Protein AF-A0A383CCC9-F1 (afdb_monomer)

Mean predicted aligned error: 4.34 Å

Organism: NCBI:txid408172

Sequence (146 aa):
MKMPDDLIEMMENCGGEDLLRYLLKEDGMINWETISLYPIVAYSPPHMDSAILIGIAYWDGIQFNILHSEYEFEDHPTFDKWVKYLMEMGTNYKNEAEALLDHHRAIIAVKRDMKEAIKIGWEALLSEVIYGIRPTRYQKTNKINL

Structure (mmCIF, N/CA/C/O backbone):
data_AF-A0A383CCC9-F1
#
_entry.id   AF-A0A383CCC9-F1
#
loop_
_atom_site.group_PDB
_atom_site.id
_atom_site.type_symbol
_atom_site.label_atom_id
_atom_site.label_alt_id
_atom_site.label_comp_id
_atom_site.label_asym_id
_atom_site.label_entity_id
_atom_site.label_seq_id
_atom_site.pdbx_PDB_ins_code
_atom_site.Cartn_x
_atom_site.Cartn_y
_atom_site.Cartn_z
_atom_site.occupancy
_atom_site.B_iso_or_equiv
_atom_site.auth_seq_id
_atom_site.auth_comp_id
_atom_site.auth_asym_id
_atom_site.auth_atom_id
_atom_site.pdbx_PDB_model_num
ATOM 1 N N . MET A 1 1 ? 6.344 -10.723 -0.087 1.00 86.94 1 MET A N 1
ATOM 2 C CA . MET A 1 1 ? 5.366 -9.993 0.737 1.00 86.94 1 MET A CA 1
ATOM 3 C C . MET A 1 1 ? 4.343 -10.953 1.325 1.00 86.94 1 MET A C 1
ATOM 5 O O . MET A 1 1 ? 3.761 -11.740 0.576 1.00 86.94 1 MET A O 1
ATOM 9 N N . LYS A 1 2 ? 4.154 -10.924 2.644 1.00 8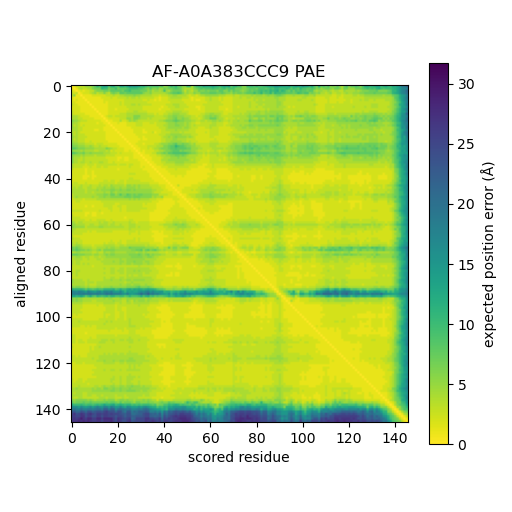5.06 2 LYS A N 1
ATOM 10 C CA . LYS A 1 2 ? 3.250 -11.784 3.413 1.00 85.06 2 LYS A CA 1
ATOM 11 C C . LYS A 1 2 ? 2.252 -10.915 4.183 1.00 85.06 2 LYS A C 1
ATOM 13 O O . LYS A 1 2 ? 2.452 -10.580 5.339 1.00 85.06 2 LYS A O 1
ATOM 18 N N . MET A 1 3 ? 1.141 -10.562 3.541 1.00 88.31 3 MET A N 1
ATOM 19 C CA . MET A 1 3 ? 0.037 -9.895 4.245 1.00 88.31 3 MET A CA 1
ATOM 20 C C . MET A 1 3 ? -0.785 -10.923 5.043 1.00 88.31 3 MET A C 1
ATOM 22 O O . MET A 1 3 ? -1.093 -11.984 4.489 1.00 88.31 3 MET A O 1
ATOM 26 N N . PRO A 1 4 ? -1.199 -10.626 6.292 1.00 87.94 4 PRO A N 1
ATOM 27 C CA . PRO A 1 4 ? -1.159 -9.313 6.953 1.00 87.94 4 PRO A CA 1
ATOM 28 C C . PRO A 1 4 ? 0.115 -9.006 7.767 1.00 87.94 4 PRO A C 1
ATOM 30 O O . PRO A 1 4 ? 0.225 -7.890 8.260 1.00 87.94 4 PRO A O 1
ATOM 33 N N . ASP A 1 5 ? 1.047 -9.950 7.913 1.00 91.81 5 ASP A N 1
ATOM 34 C CA . ASP A 1 5 ? 2.210 -9.827 8.809 1.00 91.81 5 ASP A CA 1
ATOM 35 C C . ASP A 1 5 ? 3.076 -8.593 8.496 1.00 91.81 5 ASP A C 1
ATOM 37 O O . ASP A 1 5 ? 3.374 -7.814 9.397 1.00 91.81 5 ASP A O 1
ATOM 41 N N . ASP A 1 6 ? 3.380 -8.349 7.218 1.00 92.00 6 ASP A N 1
ATOM 42 C CA . ASP A 1 6 ? 4.178 -7.190 6.780 1.00 92.00 6 ASP A CA 1
ATOM 43 C C . ASP A 1 6 ? 3.512 -5.838 7.151 1.00 92.00 6 ASP A C 1
ATOM 45 O O . ASP A 1 6 ? 4.194 -4.846 7.396 1.00 92.00 6 ASP A O 1
ATOM 49 N N . LEU A 1 7 ? 2.171 -5.775 7.202 1.00 93.62 7 LEU A N 1
ATOM 50 C CA . LEU A 1 7 ? 1.453 -4.565 7.629 1.00 93.62 7 LEU A CA 1
ATOM 51 C C . LEU A 1 7 ? 1.595 -4.341 9.136 1.00 93.62 7 LEU A C 1
ATOM 53 O O . LEU A 1 7 ? 1.764 -3.203 9.562 1.00 93.62 7 LEU A O 1
ATOM 57 N N . ILE A 1 8 ? 1.536 -5.413 9.929 1.00 93.81 8 ILE A N 1
ATOM 58 C CA . ILE A 1 8 ? 1.751 -5.340 11.379 1.00 93.81 8 ILE A CA 1
ATOM 59 C C . ILE A 1 8 ? 3.176 -4.853 11.655 1.00 93.81 8 ILE A C 1
ATOM 61 O O . ILE A 1 8 ? 3.359 -3.941 12.451 1.00 93.81 8 ILE A O 1
ATOM 65 N N . GLU A 1 9 ? 4.172 -5.390 10.948 1.00 93.69 9 GLU A N 1
ATOM 66 C CA . GLU A 1 9 ? 5.567 -4.955 11.073 1.00 93.69 9 GLU A CA 1
ATOM 67 C C . GLU A 1 9 ? 5.744 -3.463 10.748 1.00 93.69 9 GLU A C 1
ATOM 69 O O . GLU A 1 9 ? 6.360 -2.732 11.524 1.00 93.69 9 GLU A O 1
ATOM 74 N N . MET A 1 10 ? 5.138 -2.971 9.662 1.00 94.00 10 MET A N 1
ATOM 75 C CA . MET A 1 10 ? 5.156 -1.537 9.348 1.00 94.00 10 MET A CA 1
ATOM 76 C C . MET A 1 10 ? 4.488 -0.697 10.443 1.00 94.00 10 MET A C 1
ATOM 78 O O . MET A 1 10 ? 4.998 0.363 10.800 1.00 94.00 10 MET A O 1
ATOM 82 N N . MET A 1 11 ? 3.364 -1.156 11.000 1.00 94.06 11 MET A N 1
ATOM 83 C CA . MET A 1 11 ? 2.696 -0.457 12.101 1.00 94.06 11 MET A CA 1
ATOM 84 C C . MET A 1 11 ? 3.589 -0.374 13.344 1.00 94.06 11 MET A C 1
ATOM 86 O O . MET A 1 11 ? 3.662 0.689 13.955 1.00 94.06 11 MET A O 1
ATOM 90 N N . GLU A 1 12 ? 4.312 -1.441 13.683 1.00 94.56 12 GLU A N 1
ATOM 91 C CA . GLU A 1 12 ? 5.292 -1.437 14.777 1.00 94.56 12 GLU A CA 1
ATOM 92 C C . GLU A 1 12 ? 6.442 -0.455 14.512 1.00 94.56 12 GLU A C 1
ATOM 94 O O . GLU A 1 12 ? 6.792 0.338 15.389 1.00 94.56 12 GLU A O 1
ATOM 99 N N . ASN A 1 13 ? 6.961 -0.409 13.281 1.00 90.94 13 ASN A N 1
ATOM 100 C CA . ASN A 1 13 ? 7.987 0.563 12.882 1.00 90.94 13 ASN A CA 1
ATOM 101 C C . ASN A 1 13 ? 7.483 2.016 12.941 1.00 90.94 13 ASN A C 1
ATOM 103 O O . ASN A 1 13 ? 8.264 2.936 13.181 1.00 90.94 13 ASN A O 1
ATOM 107 N N . CYS A 1 14 ? 6.171 2.225 12.808 1.00 89.75 14 CYS A N 1
ATOM 108 C CA . CYS A 1 14 ? 5.515 3.518 13.002 1.00 89.75 14 CYS A CA 1
ATOM 109 C C . CYS A 1 14 ? 5.242 3.861 14.480 1.00 89.75 14 CYS A C 1
ATOM 111 O O . CYS A 1 14 ? 4.494 4.801 14.742 1.00 89.75 14 CYS A O 1
ATOM 113 N N . GLY A 1 15 ? 5.803 3.125 15.446 1.00 88.88 15 GLY A N 1
ATOM 114 C CA . GLY A 1 15 ? 5.554 3.324 16.880 1.00 88.88 15 GLY A CA 1
ATOM 115 C C . GLY A 1 15 ? 4.362 2.534 17.433 1.00 88.88 15 GLY A C 1
ATOM 116 O O . GLY A 1 15 ? 3.886 2.844 18.526 1.00 88.88 15 GLY A O 1
ATOM 117 N N . GLY A 1 16 ? 3.896 1.527 16.692 1.00 92.81 16 GLY A N 1
ATOM 118 C CA . GLY A 1 16 ? 2.811 0.623 17.070 1.00 92.81 16 GLY A CA 1
ATOM 119 C C . GLY A 1 16 ? 1.428 1.093 16.620 1.00 92.81 16 GLY A C 1
ATOM 120 O O . GLY A 1 16 ? 1.200 2.261 16.287 1.00 92.81 16 GLY A O 1
ATOM 121 N N . GLU A 1 17 ? 0.462 0.168 16.652 1.00 92.81 17 GLU A N 1
ATOM 122 C CA . GLU A 1 17 ? -0.937 0.478 16.332 1.00 92.81 17 GLU A CA 1
ATOM 123 C C . GLU A 1 17 ? -1.480 1.619 17.204 1.00 92.81 17 GLU A C 1
ATOM 125 O O . GLU A 1 17 ? -2.143 2.516 16.688 1.00 92.81 17 GLU A O 1
ATOM 130 N N . ASP A 1 18 ? -1.149 1.644 18.496 1.00 93.31 18 ASP A N 1
ATOM 131 C CA . ASP A 1 18 ? -1.643 2.651 19.443 1.00 93.31 18 ASP A CA 1
ATOM 132 C C . ASP A 1 18 ? -1.300 4.089 19.025 1.00 93.31 18 ASP A C 1
ATOM 134 O O . ASP A 1 18 ? -2.148 4.980 19.135 1.00 93.31 18 ASP A O 1
ATOM 138 N N . LEU A 1 19 ? -0.093 4.329 18.495 1.00 92.75 19 LEU A N 1
ATOM 139 C CA . LEU A 1 19 ? 0.299 5.656 18.018 1.00 92.75 19 LEU A CA 1
ATOM 140 C C . LEU A 1 19 ? -0.495 6.046 16.767 1.00 92.75 19 LEU A C 1
ATOM 142 O O . LEU A 1 19 ? -1.032 7.150 16.696 1.00 92.75 19 LEU A O 1
ATOM 146 N N . LEU A 1 20 ? -0.643 5.131 15.808 1.00 93.56 20 LEU A N 1
ATOM 147 C CA . LEU A 1 20 ? -1.444 5.358 14.602 1.00 93.56 20 LEU A CA 1
ATOM 148 C C . LEU A 1 20 ? -2.911 5.666 14.943 1.00 93.56 20 LEU A C 1
ATOM 150 O O . LEU A 1 20 ? -3.521 6.570 14.370 1.00 93.56 20 LEU A O 1
ATOM 154 N N . ARG A 1 21 ? -3.470 4.947 15.918 1.00 94.62 21 ARG A N 1
ATOM 155 C CA . ARG A 1 21 ? -4.824 5.167 16.447 1.00 94.62 21 ARG A CA 1
ATOM 156 C C . ARG A 1 21 ? -4.945 6.521 17.141 1.00 94.62 21 ARG A C 1
ATOM 158 O O . ARG A 1 21 ? -5.943 7.214 16.945 1.00 94.62 21 ARG A O 1
ATOM 165 N N . TYR A 1 22 ? -3.932 6.919 17.908 1.00 93.31 22 TYR A N 1
ATOM 166 C CA . TYR A 1 22 ? -3.874 8.237 18.533 1.00 93.31 22 TYR A CA 1
ATOM 167 C C . TYR A 1 22 ? -3.853 9.368 17.493 1.00 93.31 22 TYR A C 1
ATOM 169 O O . TYR A 1 22 ? -4.622 10.317 17.624 1.00 93.31 22 TYR A O 1
ATOM 177 N N . LEU A 1 23 ? -3.068 9.240 16.419 1.00 91.88 23 LEU A N 1
ATOM 178 C CA . LEU A 1 23 ? -3.043 10.227 15.330 1.00 91.88 23 LEU A CA 1
ATOM 179 C C . LEU A 1 23 ? -4.418 10.379 14.661 1.00 91.88 23 LEU A C 1
ATOM 181 O O . LEU A 1 23 ? -4.897 11.493 14.475 1.00 91.88 23 LEU A O 1
ATOM 185 N N . LEU A 1 24 ? -5.108 9.267 14.390 1.00 93.81 24 LEU A N 1
ATOM 186 C CA . LEU A 1 24 ? -6.473 9.294 13.847 1.00 93.81 24 LEU A CA 1
ATOM 187 C C . LEU A 1 24 ? -7.461 10.018 14.769 1.00 93.81 24 LEU A C 1
ATOM 189 O O . LEU A 1 24 ? -8.371 10.704 14.299 1.00 93.81 24 LEU A O 1
ATOM 193 N N . LYS A 1 25 ? -7.301 9.854 16.084 1.00 93.81 25 LYS A N 1
ATOM 194 C CA . LYS A 1 25 ? -8.118 10.547 17.080 1.00 93.81 25 LYS A CA 1
ATOM 195 C C . LYS A 1 25 ? -7.879 12.058 17.045 1.00 93.81 25 LYS A C 1
ATOM 197 O O . LYS A 1 25 ? -8.852 12.809 17.077 1.00 93.81 25 LYS A O 1
ATOM 202 N N . GLU A 1 26 ? -6.621 12.492 16.976 1.00 92.19 26 GLU A N 1
ATOM 203 C CA . GLU A 1 26 ? -6.253 13.915 16.878 1.00 92.19 26 GLU A CA 1
ATOM 204 C C . GLU A 1 26 ? -6.762 14.547 15.570 1.00 92.19 26 GLU A C 1
ATOM 206 O O . GLU A 1 26 ? -7.215 15.691 15.575 1.00 92.19 26 GLU A O 1
ATOM 211 N N . ASP A 1 27 ? -6.818 13.771 14.484 1.00 86.44 27 ASP A N 1
ATOM 212 C CA . ASP A 1 27 ? -7.428 14.169 13.206 1.00 86.44 27 ASP A CA 1
ATOM 213 C C . ASP A 1 27 ? -8.973 14.239 13.247 1.00 86.44 27 ASP A C 1
ATOM 215 O O . ASP A 1 27 ? -9.619 14.599 12.259 1.00 86.44 27 ASP A O 1
ATOM 219 N N . GLY A 1 28 ? -9.595 13.919 14.389 1.00 89.56 28 GLY A N 1
ATOM 220 C CA . GLY A 1 28 ? -11.038 14.040 14.610 1.00 89.56 28 GLY A CA 1
ATOM 221 C C . GLY A 1 28 ? -11.867 12.852 14.117 1.00 89.56 28 GLY A C 1
ATOM 222 O O . GLY A 1 28 ? -13.095 12.954 14.026 1.00 89.56 28 GLY A O 1
ATOM 223 N N . MET A 1 29 ? -11.238 11.713 13.812 1.00 92.31 29 MET A N 1
ATOM 224 C CA . MET A 1 29 ? -11.960 10.515 13.381 1.00 92.31 29 MET A CA 1
ATOM 225 C C . MET A 1 29 ? -12.771 9.929 14.534 1.00 92.31 29 MET A C 1
ATOM 227 O O . MET A 1 29 ? -12.217 9.523 15.544 1.00 92.31 29 MET A O 1
ATOM 231 N N . ILE A 1 30 ? -14.092 9.820 14.379 1.00 90.62 30 ILE A N 1
ATOM 232 C CA . ILE A 1 30 ? -14.988 9.334 15.448 1.00 90.62 30 ILE A CA 1
ATOM 233 C C . ILE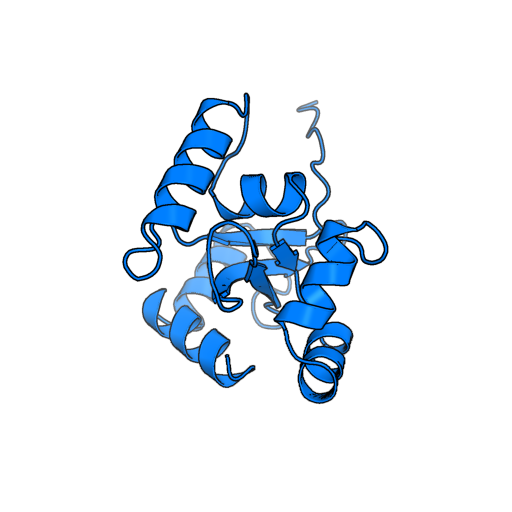 A 1 30 ? -14.762 7.843 15.738 1.00 90.62 30 ILE A C 1
ATOM 235 O O . ILE A 1 30 ? -14.805 7.410 16.886 1.00 90.62 30 ILE A O 1
ATOM 239 N N . ASN A 1 31 ? -14.504 7.051 14.699 1.00 92.38 31 ASN A N 1
ATOM 240 C CA . ASN A 1 31 ? -14.285 5.608 14.776 1.00 92.38 31 ASN A CA 1
ATOM 241 C C . ASN A 1 31 ? -12.793 5.232 14.796 1.00 92.38 31 ASN A C 1
ATOM 243 O O . ASN A 1 31 ? -12.444 4.134 14.364 1.00 92.38 31 ASN A O 1
ATOM 247 N N . TRP A 1 32 ? -11.921 6.121 15.280 1.00 93.88 32 TRP A N 1
ATOM 248 C CA . TRP A 1 32 ? -10.462 5.951 15.291 1.00 93.88 32 TRP A CA 1
ATOM 249 C C . TRP A 1 32 ? -9.995 4.596 15.862 1.00 93.88 32 TRP A C 1
ATOM 251 O O . TRP A 1 32 ? -9.079 3.989 15.308 1.00 93.88 32 TRP A O 1
ATOM 261 N N . GLU A 1 33 ? -10.676 4.063 16.884 1.00 94.06 33 GLU A N 1
ATOM 262 C CA . GLU A 1 33 ? -10.379 2.754 17.499 1.00 94.06 33 GLU A CA 1
ATOM 263 C C . GLU A 1 33 ? -10.629 1.557 16.569 1.00 94.06 33 GLU A C 1
ATOM 265 O O . GLU A 1 33 ? -9.972 0.529 16.682 1.00 94.06 33 GLU A O 1
ATOM 270 N N . THR A 1 34 ? -11.604 1.659 15.662 1.00 94.19 34 THR A N 1
ATOM 271 C CA . THR A 1 34 ? -12.133 0.504 14.906 1.00 94.19 34 THR A CA 1
ATOM 272 C C . THR A 1 34 ? -11.999 0.645 13.396 1.00 94.19 34 THR A C 1
ATOM 274 O O . THR A 1 34 ? -12.276 -0.298 12.650 1.00 94.19 34 THR A O 1
ATOM 277 N N . ILE A 1 35 ? -11.582 1.817 12.919 1.00 94.62 35 ILE A N 1
ATOM 278 C CA . ILE A 1 35 ? -11.411 2.082 11.498 1.00 94.62 35 ILE A CA 1
ATOM 279 C C . ILE A 1 35 ? -10.387 1.118 10.896 1.00 94.62 35 ILE A C 1
ATOM 281 O O . ILE A 1 35 ? -9.352 0.812 11.485 1.00 94.62 35 ILE A O 1
ATOM 285 N N . SER A 1 36 ? -10.688 0.582 9.719 1.00 94.50 36 SER A N 1
ATOM 286 C CA . SER A 1 36 ? -9.765 -0.339 9.062 1.00 94.50 36 SER A CA 1
ATOM 287 C C . SER A 1 36 ? -8.551 0.414 8.526 1.00 94.50 36 SER A C 1
ATOM 289 O O . SER A 1 36 ? -8.703 1.443 7.866 1.00 94.50 36 SER A O 1
ATOM 291 N N . LEU A 1 37 ? -7.371 -0.140 8.796 1.00 95.75 37 LEU A N 1
ATOM 292 C CA . LEU A 1 37 ? -6.105 0.288 8.218 1.00 95.75 37 LEU A CA 1
ATOM 293 C C . LEU A 1 37 ? -5.794 -0.603 7.016 1.00 95.75 37 LEU A C 1
ATOM 295 O O . LEU A 1 37 ? -5.965 -1.823 7.070 1.00 95.75 37 LEU A O 1
ATOM 299 N N . TYR A 1 38 ? -5.391 0.019 5.918 1.00 97.00 38 TYR A N 1
ATOM 300 C CA . TYR A 1 38 ? -5.201 -0.625 4.628 1.00 97.00 38 TYR A CA 1
ATOM 301 C C . TYR A 1 38 ? -3.759 -0.444 4.162 1.00 97.00 38 TYR A C 1
ATOM 303 O O . TYR A 1 38 ? -3.269 0.686 4.174 1.00 97.00 38 TYR A O 1
ATOM 311 N N . PRO A 1 39 ? -3.089 -1.514 3.710 1.00 97.75 39 PRO A N 1
ATOM 312 C CA . PRO A 1 39 ? -1.744 -1.406 3.173 1.00 97.75 39 PRO A CA 1
ATOM 313 C C . PRO A 1 39 ? -1.758 -0.660 1.835 1.00 97.75 39 PRO A C 1
ATOM 315 O O . PRO A 1 39 ? -2.621 -0.901 0.982 1.00 97.75 39 PRO A O 1
ATOM 318 N N . ILE A 1 40 ? -0.773 0.208 1.634 1.00 98.44 40 ILE A N 1
ATOM 319 C CA . ILE A 1 40 ? -0.458 0.800 0.336 1.00 98.44 40 ILE A CA 1
ATOM 320 C C . ILE A 1 40 ? 0.684 -0.013 -0.258 1.00 98.44 40 ILE A C 1
ATOM 322 O O . ILE A 1 40 ? 1.787 -0.029 0.280 1.00 98.44 40 ILE A O 1
ATOM 326 N N . VAL A 1 41 ? 0.415 -0.711 -1.356 1.00 98.25 41 VAL A N 1
ATOM 327 C CA . VAL A 1 41 ? 1.379 -1.626 -1.971 1.00 98.25 41 VAL A CA 1
ATOM 328 C C . VAL A 1 41 ? 1.812 -1.076 -3.318 1.00 98.25 41 VAL A C 1
ATOM 330 O O . VAL A 1 41 ? 0.953 -0.774 -4.145 1.00 98.25 41 VAL A O 1
ATOM 333 N N . ALA A 1 42 ? 3.118 -0.959 -3.544 1.00 97.94 42 ALA A N 1
ATOM 334 C CA . ALA A 1 42 ? 3.698 -0.437 -4.773 1.00 97.94 42 ALA A CA 1
ATOM 335 C C . ALA A 1 42 ? 4.429 -1.504 -5.579 1.00 97.94 42 ALA A C 1
ATOM 337 O O . ALA A 1 42 ? 4.986 -2.457 -5.035 1.00 97.94 42 ALA A O 1
ATOM 338 N N . TYR A 1 43 ? 4.425 -1.322 -6.897 1.00 97.62 43 TYR A N 1
ATOM 339 C CA . TYR A 1 43 ? 5.225 -2.114 -7.814 1.00 97.62 43 TYR A CA 1
ATOM 340 C C . TYR A 1 43 ? 5.497 -1.344 -9.103 1.00 97.62 43 TYR A C 1
ATOM 342 O O . TYR A 1 43 ? 4.619 -0.695 -9.678 1.00 97.62 43 TYR A O 1
ATOM 350 N N . SER A 1 44 ? 6.734 -1.442 -9.577 1.00 95.94 44 SER A N 1
ATOM 351 C CA . SER A 1 44 ? 7.171 -0.841 -10.829 1.00 95.94 44 SER A CA 1
ATOM 352 C C . SER A 1 44 ? 8.147 -1.800 -11.513 1.00 95.94 44 SER A C 1
ATOM 354 O O . SER A 1 44 ? 9.340 -1.735 -11.224 1.00 95.94 44 SER A O 1
ATOM 356 N N . PRO A 1 45 ? 7.675 -2.676 -12.424 1.00 95.06 45 PRO A N 1
ATOM 357 C CA . PRO A 1 45 ? 8.519 -3.677 -13.083 1.00 95.06 45 PRO A CA 1
ATOM 358 C C . PRO A 1 45 ? 9.817 -3.131 -13.706 1.00 95.06 45 PRO A C 1
ATOM 360 O O . PRO A 1 45 ? 10.825 -3.826 -13.670 1.00 95.06 45 PRO A O 1
ATOM 363 N N . PRO A 1 46 ? 9.855 -1.899 -14.264 1.00 95.25 46 PRO A N 1
ATOM 364 C CA . PRO A 1 46 ? 11.103 -1.343 -14.791 1.00 95.25 46 PRO A CA 1
ATOM 365 C C . PRO A 1 46 ? 12.140 -0.956 -13.723 1.00 95.25 46 PRO A C 1
ATOM 367 O O . PRO A 1 46 ? 13.284 -0.686 -14.077 1.00 95.25 46 PRO A O 1
ATOM 370 N N . HIS A 1 47 ? 11.749 -0.868 -12.448 1.00 95.06 47 HIS A N 1
ATOM 371 C CA . HIS A 1 47 ? 12.572 -0.298 -11.374 1.00 95.06 47 HIS A CA 1
ATOM 372 C C . HIS A 1 47 ? 12.757 -1.227 -10.162 1.00 95.06 47 HIS A C 1
ATOM 374 O O . HIS A 1 47 ? 13.607 -0.943 -9.320 1.00 95.06 47 HIS A O 1
ATOM 380 N N . MET A 1 48 ? 11.975 -2.305 -10.052 1.00 94.50 48 MET A N 1
ATOM 381 C CA . MET A 1 48 ? 12.040 -3.290 -8.967 1.00 94.50 48 MET A CA 1
ATOM 382 C C . MET A 1 48 ? 11.509 -4.657 -9.409 1.00 94.50 48 MET A C 1
ATOM 384 O O . MET A 1 48 ? 10.602 -4.742 -10.238 1.00 94.50 48 MET A O 1
ATOM 388 N N . ASP A 1 49 ? 12.039 -5.715 -8.795 1.00 93.19 49 ASP A N 1
ATOM 389 C CA . ASP A 1 49 ? 11.703 -7.103 -9.133 1.00 93.19 49 ASP A CA 1
ATOM 390 C C . ASP A 1 49 ? 10.469 -7.631 -8.390 1.00 93.19 49 ASP A C 1
ATOM 392 O O . ASP A 1 49 ? 9.780 -8.518 -8.892 1.00 93.19 49 ASP A O 1
ATOM 396 N N . SER A 1 50 ? 10.158 -7.072 -7.219 1.00 94.88 50 SER A N 1
ATOM 397 C CA . SER A 1 50 ? 9.021 -7.480 -6.394 1.00 94.88 50 SER A CA 1
ATOM 398 C C . SER A 1 50 ? 8.224 -6.288 -5.891 1.00 94.88 50 SER A C 1
ATOM 400 O O . SER A 1 50 ? 8.764 -5.196 -5.714 1.00 94.88 50 SER A O 1
ATOM 402 N N . ALA A 1 51 ? 6.943 -6.516 -5.620 1.00 96.88 51 ALA A N 1
ATOM 403 C CA . ALA A 1 51 ? 6.089 -5.532 -4.974 1.00 96.88 51 ALA A CA 1
ATOM 404 C C . ALA A 1 51 ? 6.499 -5.312 -3.508 1.00 96.88 51 ALA A C 1
ATOM 406 O O . ALA A 1 51 ? 6.950 -6.247 -2.838 1.00 96.88 51 ALA A O 1
ATOM 407 N N . ILE A 1 52 ? 6.271 -4.101 -2.995 1.00 96.56 52 ILE A N 1
ATOM 408 C CA . ILE A 1 52 ? 6.611 -3.699 -1.622 1.00 96.56 52 ILE A CA 1
ATOM 409 C C . ILE A 1 52 ? 5.465 -2.954 -0.936 1.00 96.56 52 ILE A C 1
ATOM 411 O O . ILE A 1 52 ? 4.639 -2.318 -1.591 1.00 96.56 52 ILE A O 1
ATOM 415 N N . LEU A 1 53 ? 5.415 -3.038 0.392 1.00 97.00 53 LEU A N 1
ATOM 416 C CA . LEU A 1 53 ? 4.550 -2.202 1.218 1.00 97.00 53 LEU A CA 1
ATOM 417 C C . LEU A 1 53 ? 5.221 -0.833 1.393 1.00 97.00 53 LEU A C 1
ATOM 419 O O . LEU A 1 53 ? 6.394 -0.779 1.739 1.00 97.00 53 LEU A O 1
ATOM 423 N N . ILE A 1 54 ? 4.491 0.252 1.143 1.00 97.06 54 ILE A N 1
ATOM 424 C CA . ILE A 1 54 ? 5.041 1.620 1.143 1.00 97.06 54 ILE A CA 1
ATOM 425 C C . ILE A 1 54 ? 4.259 2.595 2.024 1.00 97.06 54 ILE A C 1
ATOM 427 O O . ILE A 1 54 ? 4.504 3.797 1.987 1.00 97.06 54 ILE A O 1
ATOM 431 N N . GLY A 1 55 ? 3.237 2.120 2.731 1.00 97.12 55 GLY A N 1
ATOM 432 C CA . GLY A 1 55 ? 2.408 2.998 3.534 1.00 97.12 55 GLY A CA 1
ATOM 433 C C . GLY A 1 55 ? 1.129 2.359 4.041 1.00 97.12 55 GLY A C 1
ATOM 434 O O . GLY A 1 55 ? 0.808 1.200 3.762 1.00 97.12 55 GLY A O 1
ATOM 435 N N . ILE A 1 56 ? 0.372 3.175 4.764 1.00 97.50 56 ILE A N 1
ATOM 436 C CA . ILE A 1 56 ? -0.879 2.809 5.420 1.00 97.50 56 ILE A CA 1
ATOM 437 C C . ILE A 1 56 ? -1.922 3.870 5.084 1.00 97.50 56 ILE A C 1
ATOM 439 O O . ILE A 1 56 ? -1.654 5.068 5.156 1.00 97.50 56 ILE A O 1
ATOM 443 N N . ALA A 1 57 ? -3.131 3.438 4.748 1.00 96.75 57 ALA A N 1
ATOM 444 C CA . ALA A 1 57 ? -4.275 4.300 4.492 1.00 96.75 57 ALA A CA 1
ATOM 445 C C . ALA A 1 57 ? -5.490 3.900 5.336 1.00 96.75 57 ALA A C 1
ATOM 447 O O . ALA A 1 57 ? -5.585 2.781 5.835 1.00 96.75 57 ALA A O 1
ATOM 448 N N . TYR A 1 58 ? -6.464 4.798 5.445 1.00 95.25 58 TYR A N 1
ATOM 449 C CA . TYR A 1 58 ? -7.767 4.535 6.058 1.00 95.25 58 TYR A CA 1
ATOM 450 C C . TYR A 1 58 ? -8.896 5.150 5.229 1.00 95.25 58 TYR A C 1
ATOM 452 O O . TYR A 1 58 ? -8.666 6.062 4.440 1.00 95.25 58 TYR A O 1
ATOM 460 N N . TRP A 1 59 ? -10.121 4.649 5.402 1.00 93.50 59 TRP A N 1
ATOM 461 C CA . TRP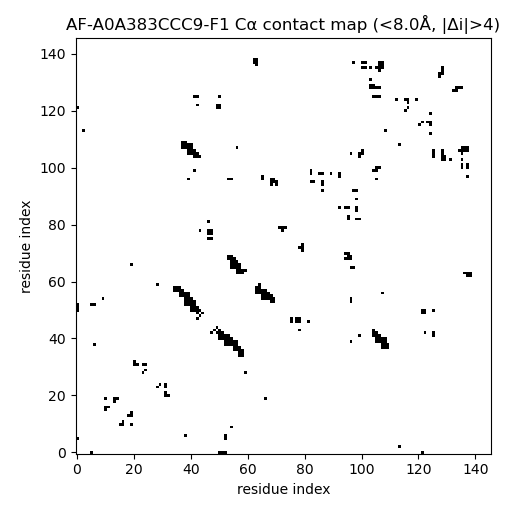 A 1 59 ? -11.319 5.172 4.735 1.00 93.50 59 TRP A CA 1
ATOM 462 C C . TRP A 1 59 ? -12.159 6.010 5.699 1.00 93.50 59 TRP A C 1
ATOM 464 O O . TRP A 1 59 ? -12.723 5.453 6.640 1.00 93.50 59 TRP A O 1
ATOM 474 N N . ASP A 1 60 ? -12.296 7.313 5.451 1.00 90.00 60 ASP A N 1
ATOM 475 C CA . ASP A 1 60 ? -13.008 8.236 6.353 1.00 90.00 60 ASP A CA 1
ATOM 476 C C . ASP A 1 60 ? -14.542 8.241 6.199 1.00 90.00 60 ASP A C 1
ATOM 478 O O . ASP A 1 60 ? -15.243 8.926 6.941 1.00 90.00 60 ASP A O 1
ATOM 482 N N . GLY A 1 61 ? -15.081 7.465 5.254 1.00 88.19 61 GLY A N 1
ATOM 483 C CA . GLY A 1 61 ? -16.498 7.489 4.877 1.00 88.19 61 GLY A CA 1
ATOM 484 C C . GLY A 1 61 ? -16.745 8.092 3.493 1.00 88.19 61 GLY A C 1
ATOM 485 O O . GLY A 1 61 ? -17.752 7.761 2.867 1.00 88.19 61 GLY A O 1
ATOM 486 N N . ILE A 1 62 ? -15.819 8.918 3.006 1.00 90.06 62 ILE A N 1
ATOM 487 C CA . ILE A 1 62 ? -15.902 9.665 1.747 1.00 90.06 62 ILE A CA 1
ATOM 488 C C . ILE A 1 62 ? -14.758 9.276 0.810 1.00 90.06 62 ILE A C 1
ATOM 490 O O . ILE A 1 62 ? -14.991 9.094 -0.386 1.00 90.06 62 ILE A O 1
ATOM 494 N N . GLN A 1 63 ? -13.539 9.150 1.337 1.00 91.88 63 GLN A N 1
ATOM 495 C CA . GLN A 1 63 ? -12.343 8.825 0.568 1.00 91.88 63 GLN A CA 1
ATOM 496 C C . GLN A 1 63 ? -11.296 8.060 1.386 1.00 91.88 63 GLN A C 1
ATOM 498 O O . GLN A 1 63 ? -11.370 7.950 2.613 1.00 91.88 63 GLN A O 1
ATOM 503 N N . PHE A 1 64 ? -10.291 7.532 0.684 1.00 94.94 64 PHE A N 1
ATOM 504 C CA . PHE A 1 64 ? -9.090 7.029 1.334 1.00 94.94 64 PHE A CA 1
ATOM 505 C C . PHE A 1 64 ? -8.127 8.176 1.643 1.00 94.94 64 PHE A C 1
ATOM 507 O O . PHE A 1 64 ? -7.798 8.967 0.759 1.00 94.94 64 PHE A O 1
ATOM 514 N N . ASN A 1 65 ? -7.630 8.215 2.876 1.00 93.75 65 ASN A N 1
ATOM 515 C CA . ASN A 1 65 ? -6.573 9.117 3.316 1.00 93.75 65 ASN A CA 1
ATOM 516 C C . ASN A 1 65 ? -5.320 8.306 3.658 1.00 93.75 65 ASN A C 1
ATOM 518 O O . ASN A 1 65 ? -5.415 7.206 4.205 1.00 93.75 65 ASN A O 1
ATOM 522 N N . ILE A 1 66 ? -4.150 8.850 3.328 1.00 95.25 66 ILE A N 1
ATOM 523 C CA . ILE A 1 66 ? -2.851 8.248 3.642 1.00 95.25 66 ILE A CA 1
ATOM 524 C C . ILE A 1 66 ? -2.507 8.631 5.082 1.00 95.25 66 ILE A C 1
ATOM 526 O O . ILE A 1 66 ? -2.388 9.815 5.386 1.00 95.25 66 ILE A O 1
ATOM 530 N N . LEU A 1 67 ? -2.378 7.631 5.951 1.00 94.75 67 LEU A N 1
ATOM 531 C CA . LEU A 1 67 ? -1.955 7.791 7.343 1.00 94.75 67 LEU A CA 1
ATOM 532 C C . LEU A 1 67 ? -0.431 7.809 7.459 1.00 94.75 67 LEU A C 1
ATOM 534 O O . LEU A 1 67 ? 0.127 8.578 8.232 1.00 94.75 67 LEU A O 1
ATOM 538 N N . HIS A 1 68 ? 0.229 6.958 6.678 1.00 95.00 68 HIS A N 1
ATOM 539 C CA . HIS A 1 68 ? 1.677 6.831 6.651 1.00 95.00 68 HIS A CA 1
ATOM 540 C C . HIS A 1 68 ? 2.153 6.537 5.225 1.00 95.00 68 HIS A C 1
ATOM 542 O O . HIS A 1 68 ? 1.487 5.812 4.482 1.00 95.00 68 HIS A O 1
ATOM 548 N N . SER A 1 69 ? 3.304 7.098 4.868 1.00 95.38 69 SER A N 1
ATOM 549 C CA . SER A 1 69 ? 4.047 6.824 3.641 1.00 95.38 69 SER A CA 1
ATOM 550 C C . SER A 1 69 ? 5.506 6.646 4.021 1.00 95.38 69 SER A C 1
ATOM 552 O O . SER A 1 69 ? 6.042 7.477 4.756 1.00 95.38 69 SER A O 1
ATOM 554 N N . GLU A 1 70 ? 6.133 5.611 3.480 1.00 93.81 70 GLU A N 1
ATOM 555 C CA . GLU A 1 70 ? 7.586 5.504 3.464 1.00 93.81 70 GLU A CA 1
ATOM 556 C C . GLU A 1 70 ? 8.167 6.647 2.629 1.00 93.81 70 GLU A C 1
ATOM 558 O O . GLU A 1 70 ? 7.562 7.059 1.633 1.00 93.81 70 GLU A O 1
ATOM 563 N N . TYR A 1 71 ? 9.321 7.156 3.058 1.00 88.06 71 TYR A N 1
ATOM 564 C CA . TYR A 1 71 ? 10.008 8.287 2.427 1.00 88.06 71 TYR A CA 1
ATOM 565 C C . TYR A 1 71 ? 11.213 7.847 1.582 1.00 88.06 71 TYR A C 1
ATOM 567 O O . TYR A 1 71 ? 11.614 8.545 0.652 1.00 88.06 71 TYR A O 1
ATOM 575 N N . GLU A 1 72 ? 11.788 6.683 1.891 1.00 89.62 72 GLU A N 1
ATOM 576 C CA . GLU A 1 72 ? 12.957 6.119 1.220 1.00 89.62 72 GLU A CA 1
ATOM 577 C C . GLU A 1 72 ? 12.790 4.616 1.006 1.00 89.62 72 GLU A C 1
ATOM 579 O O . GLU A 1 72 ? 12.151 3.915 1.789 1.00 89.62 72 GLU A O 1
ATOM 584 N N . PHE A 1 73 ? 13.399 4.115 -0.068 1.00 92.00 73 PHE A N 1
ATOM 585 C CA . PHE A 1 73 ? 13.378 2.694 -0.414 1.00 92.00 73 PHE A CA 1
ATOM 586 C C . PHE A 1 73 ? 14.812 2.178 -0.569 1.00 92.00 73 PHE A C 1
ATOM 588 O O . PHE A 1 73 ? 15.271 1.926 -1.685 1.00 92.00 73 PHE A O 1
ATOM 595 N N . GLU A 1 74 ? 15.540 2.059 0.548 1.00 88.25 74 GLU A N 1
ATOM 596 C CA . GLU A 1 74 ? 16.980 1.737 0.571 1.00 88.25 74 GLU A CA 1
ATOM 597 C C . GLU A 1 74 ? 17.321 0.442 -0.184 1.00 88.25 74 GLU A C 1
ATOM 599 O O . GLU A 1 74 ? 18.263 0.414 -0.981 1.00 88.25 74 GLU A O 1
ATOM 604 N N . ASP A 1 75 ? 16.500 -0.598 -0.017 1.00 90.75 75 ASP A N 1
ATOM 605 C CA . ASP A 1 75 ? 16.659 -1.889 -0.700 1.00 90.75 75 ASP A CA 1
ATOM 606 C C . ASP A 1 75 ? 16.310 -1.832 -2.202 1.00 90.75 75 ASP A C 1
ATOM 608 O O . ASP A 1 75 ? 16.579 -2.769 -2.959 1.00 90.75 75 ASP A O 1
ATOM 612 N N . HIS A 1 76 ? 15.736 -0.718 -2.668 1.00 92.88 76 HIS A N 1
ATOM 613 C CA . HIS A 1 76 ? 15.293 -0.510 -4.045 1.00 92.88 76 HIS A CA 1
ATOM 614 C C . HIS A 1 76 ? 15.785 0.836 -4.609 1.00 92.88 76 HIS A C 1
ATOM 616 O O . HIS A 1 76 ? 14.979 1.682 -5.004 1.00 92.88 76 HIS A O 1
ATOM 622 N N . PRO A 1 77 ? 17.106 1.049 -4.758 1.00 94.56 77 PRO A N 1
ATOM 623 C CA . PRO A 1 77 ? 17.672 2.357 -5.103 1.00 94.56 77 PRO A CA 1
ATOM 624 C C . PRO A 1 77 ? 17.261 2.874 -6.492 1.00 94.56 77 PRO A C 1
ATOM 626 O O . PRO A 1 77 ? 17.196 4.083 -6.718 1.00 94.56 77 PRO A O 1
ATOM 629 N N . THR A 1 78 ? 16.992 1.982 -7.453 1.00 95.69 78 THR A N 1
ATOM 630 C CA . THR A 1 78 ? 16.466 2.370 -8.776 1.00 95.69 78 THR A CA 1
ATOM 631 C C . THR A 1 78 ? 15.033 2.885 -8.670 1.00 95.69 78 THR A C 1
ATOM 633 O O . THR A 1 78 ? 14.684 3.871 -9.318 1.00 95.69 78 THR A O 1
ATOM 636 N N . PHE A 1 79 ? 14.216 2.236 -7.840 1.00 96.19 79 PHE A N 1
ATOM 637 C CA . PHE A 1 79 ? 12.855 2.667 -7.559 1.00 96.19 79 PHE A CA 1
ATOM 638 C C . PHE A 1 79 ? 12.851 3.980 -6.782 1.00 96.19 79 PHE A C 1
ATOM 640 O O . PHE A 1 79 ? 12.209 4.918 -7.234 1.00 96.19 79 PHE A O 1
ATOM 647 N N . ASP A 1 80 ? 13.641 4.091 -5.714 1.00 96.38 80 ASP A N 1
ATOM 648 C CA . ASP A 1 80 ? 13.788 5.305 -4.903 1.00 96.38 80 ASP A CA 1
ATOM 649 C C . ASP A 1 80 ? 14.110 6.546 -5.749 1.00 96.38 80 ASP A C 1
ATOM 651 O O . ASP A 1 80 ? 13.405 7.553 -5.693 1.00 9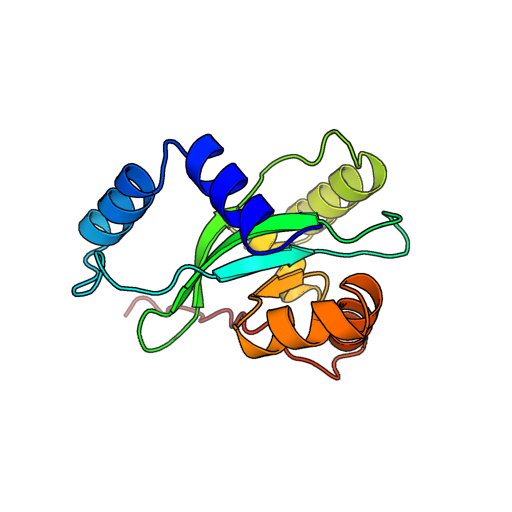6.38 80 ASP A O 1
ATOM 655 N N . LYS A 1 81 ? 15.111 6.452 -6.635 1.00 95.69 81 LYS A N 1
ATOM 656 C CA . LYS A 1 81 ? 15.456 7.541 -7.566 1.00 95.69 81 LYS A CA 1
ATOM 657 C C . LYS A 1 81 ? 14.303 7.919 -8.487 1.00 95.69 81 LYS A C 1
ATOM 659 O O . LYS A 1 81 ? 14.107 9.095 -8.785 1.00 95.69 81 LYS A O 1
ATOM 664 N N . TRP A 1 82 ? 13.565 6.927 -8.970 1.00 95.25 82 TRP A N 1
ATOM 665 C CA . TRP A 1 82 ? 12.422 7.167 -9.836 1.00 95.25 82 TRP A CA 1
ATOM 666 C C . TRP A 1 82 ? 11.253 7.805 -9.069 1.00 95.25 82 TRP A C 1
ATOM 668 O O . TRP A 1 82 ? 10.642 8.733 -9.593 1.00 95.25 82 TRP A O 1
ATOM 678 N N . VAL A 1 83 ? 10.990 7.404 -7.821 1.00 95.44 83 VAL A N 1
ATOM 679 C CA . VAL A 1 83 ? 9.991 8.063 -6.961 1.00 95.44 83 VAL A CA 1
ATOM 680 C C . VAL A 1 83 ? 10.379 9.512 -6.687 1.00 95.44 83 VAL A C 1
ATOM 682 O O . VAL A 1 83 ? 9.551 10.400 -6.871 1.00 95.44 83 VAL A O 1
ATOM 685 N N . LYS A 1 84 ? 11.645 9.780 -6.347 1.00 94.56 84 LYS A N 1
ATOM 686 C CA . LYS A 1 84 ? 12.159 11.149 -6.169 1.00 94.56 84 LYS A CA 1
ATOM 687 C C . LYS A 1 84 ? 11.952 11.997 -7.425 1.00 94.56 84 LYS A C 1
ATOM 689 O O . LYS A 1 84 ? 11.460 13.116 -7.336 1.00 94.56 84 LYS A O 1
ATOM 694 N N . TYR A 1 85 ? 12.205 11.429 -8.604 1.00 93.25 85 TYR A N 1
ATOM 695 C CA . TYR A 1 85 ? 11.896 12.089 -9.872 1.00 93.25 85 TYR A CA 1
ATOM 696 C C . TYR A 1 85 ? 10.392 12.384 -10.045 1.00 93.25 85 TYR A C 1
ATOM 698 O O . TYR A 1 85 ? 10.035 13.478 -10.481 1.00 93.25 85 TYR A O 1
ATOM 706 N N . LEU A 1 86 ? 9.494 11.456 -9.685 1.00 92.19 86 LEU A N 1
ATOM 707 C CA . LEU A 1 86 ? 8.046 11.722 -9.709 1.00 92.19 86 LEU A CA 1
ATOM 708 C C . LEU A 1 86 ? 7.659 12.864 -8.762 1.00 92.19 86 LEU A C 1
ATOM 710 O O . LEU A 1 86 ? 6.857 13.719 -9.136 1.00 92.19 86 LEU A O 1
ATOM 714 N N . MET A 1 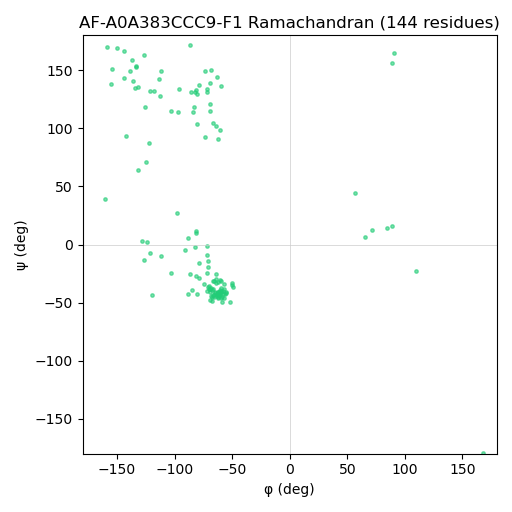87 ? 8.236 12.883 -7.561 1.00 92.62 87 MET A N 1
ATOM 715 C CA . MET A 1 87 ? 7.998 13.922 -6.558 1.00 92.62 87 MET A CA 1
ATOM 716 C C . MET A 1 87 ? 8.450 15.304 -7.047 1.00 92.62 87 MET A C 1
ATOM 718 O O . MET A 1 87 ? 7.725 16.274 -6.856 1.00 92.62 87 MET A O 1
ATOM 722 N N . GLU A 1 88 ? 9.599 15.398 -7.724 1.00 90.69 88 GLU A N 1
ATOM 723 C CA . GLU A 1 88 ? 10.122 16.653 -8.292 1.00 90.69 88 GLU A CA 1
ATOM 724 C C . GLU A 1 88 ? 9.308 17.165 -9.492 1.00 90.69 88 GLU A C 1
ATOM 726 O O . GLU A 1 88 ? 9.154 18.372 -9.682 1.00 90.69 88 GLU A O 1
ATOM 731 N N . MET A 1 89 ? 8.794 16.252 -10.321 1.00 85.19 89 MET A N 1
ATOM 732 C CA . MET A 1 89 ? 7.982 16.591 -11.495 1.00 85.19 89 MET A CA 1
ATOM 733 C C . MET A 1 89 ? 6.531 16.926 -11.128 1.00 85.19 89 MET A C 1
ATOM 735 O O . MET A 1 89 ? 5.860 17.683 -11.837 1.00 85.19 89 MET A O 1
ATOM 739 N N . GLY A 1 90 ? 6.031 16.337 -10.043 1.00 75.31 90 GLY A N 1
ATOM 740 C CA . GLY A 1 90 ? 4.695 16.564 -9.522 1.00 75.31 90 GLY A CA 1
ATOM 741 C C . GLY A 1 90 ? 4.573 17.944 -8.890 1.00 75.31 90 GLY A C 1
ATOM 742 O O . GLY A 1 90 ? 5.370 18.344 -8.052 1.00 75.31 90 GLY A O 1
ATOM 743 N N . THR A 1 91 ? 3.530 18.690 -9.244 1.00 66.31 91 THR A N 1
ATOM 744 C CA . THR A 1 91 ? 3.372 20.055 -8.720 1.00 66.31 91 THR A CA 1
ATOM 745 C C . THR A 1 91 ? 2.832 20.110 -7.293 1.00 66.31 91 THR A C 1
ATOM 747 O O . THR A 1 91 ? 2.924 21.171 -6.690 1.00 66.31 91 THR A O 1
ATOM 750 N N . ASN A 1 92 ? 2.259 19.024 -6.749 1.00 81.12 92 ASN A N 1
ATOM 751 C CA . ASN A 1 92 ? 1.555 19.048 -5.456 1.00 81.12 92 ASN A CA 1
ATOM 752 C C . ASN A 1 92 ? 1.398 17.659 -4.793 1.00 81.12 92 ASN A C 1
ATOM 754 O O . ASN A 1 92 ? 0.312 17.370 -4.282 1.00 81.12 92 ASN A O 1
ATOM 758 N N . TYR A 1 93 ? 2.388 16.765 -4.851 1.00 89.88 93 TYR A N 1
ATOM 759 C CA . TYR A 1 93 ? 2.325 15.527 -4.056 1.00 89.88 93 TYR A CA 1
ATOM 760 C C . TYR A 1 93 ? 2.774 15.806 -2.622 1.00 89.88 93 TYR A C 1
ATOM 762 O O . TYR A 1 93 ? 3.787 16.470 -2.413 1.00 89.88 93 TYR A O 1
ATOM 770 N N . LYS A 1 94 ? 2.016 15.330 -1.629 1.00 91.31 94 LYS A N 1
ATOM 771 C CA . LYS A 1 94 ? 2.382 15.497 -0.215 1.00 91.31 94 LYS A CA 1
ATOM 772 C C . LYS A 1 94 ? 3.400 14.465 0.260 1.00 91.31 94 LYS A C 1
ATOM 774 O O . LYS A 1 94 ? 4.108 14.737 1.222 1.00 91.31 94 LYS A O 1
ATOM 779 N N . ASN A 1 95 ? 3.413 13.290 -0.363 1.00 94.00 95 ASN A N 1
ATOM 780 C CA . ASN A 1 95 ? 4.293 12.172 -0.038 1.00 94.00 95 ASN A CA 1
ATOM 781 C C . ASN A 1 95 ? 4.426 11.205 -1.228 1.00 94.00 95 ASN A C 1
ATOM 783 O O . ASN A 1 95 ? 3.697 11.296 -2.219 1.00 94.00 95 ASN A O 1
ATOM 787 N N . GLU A 1 96 ? 5.357 10.270 -1.099 1.00 95.81 96 GLU A N 1
ATOM 788 C CA . GLU A 1 96 ? 5.752 9.272 -2.089 1.00 95.81 96 GLU A CA 1
ATOM 789 C C . GLU A 1 96 ? 4.590 8.343 -2.454 1.00 95.81 96 GLU A C 1
ATOM 791 O O . GLU A 1 96 ? 4.358 8.059 -3.633 1.00 95.81 96 GLU A O 1
ATOM 796 N N . ALA A 1 97 ? 3.812 7.906 -1.458 1.00 96.75 97 ALA A N 1
ATOM 797 C CA . ALA A 1 97 ? 2.623 7.093 -1.678 1.00 96.75 97 ALA A CA 1
ATOM 798 C C . ALA A 1 97 ? 1.590 7.815 -2.553 1.00 96.75 97 ALA A C 1
ATOM 800 O O . ALA A 1 97 ? 1.021 7.193 -3.451 1.00 96.75 97 ALA A O 1
ATOM 801 N N . GLU A 1 98 ? 1.379 9.120 -2.352 1.00 95.44 98 GLU A N 1
ATOM 802 C CA . GLU A 1 98 ? 0.499 9.928 -3.199 1.00 95.44 98 GLU A CA 1
ATOM 803 C C . GLU A 1 98 ? 0.964 9.915 -4.660 1.00 95.44 98 GLU A C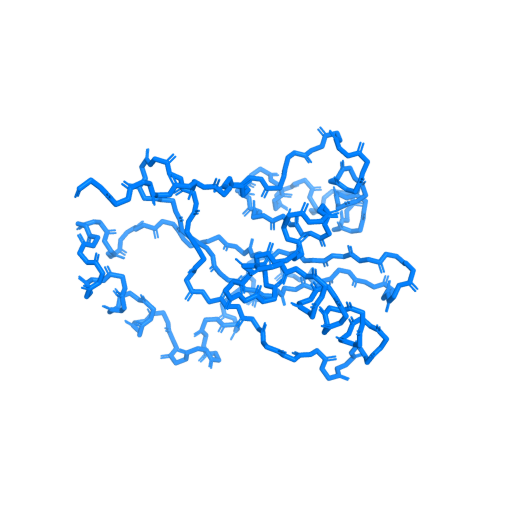 1
ATOM 805 O O . GLU A 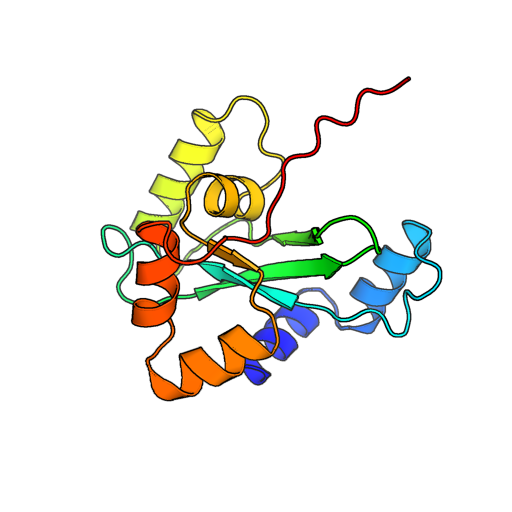1 98 ? 0.166 9.622 -5.553 1.00 95.44 98 GLU A O 1
ATOM 810 N N . ALA A 1 99 ? 2.252 10.176 -4.904 1.00 94.94 99 ALA A N 1
ATOM 811 C CA . ALA A 1 99 ? 2.810 10.173 -6.254 1.00 94.94 99 ALA A CA 1
ATOM 812 C C . ALA A 1 99 ? 2.644 8.802 -6.929 1.00 94.94 99 ALA A C 1
ATOM 814 O O . ALA A 1 99 ? 2.192 8.696 -8.070 1.00 94.94 99 ALA A O 1
ATOM 815 N N . LEU A 1 100 ? 2.952 7.724 -6.210 1.00 96.25 100 LEU A N 1
ATOM 816 C CA . LEU A 1 100 ? 2.857 6.362 -6.733 1.00 96.25 100 LEU A CA 1
ATOM 817 C C . LEU A 1 100 ? 1.415 5.937 -7.028 1.00 96.25 100 LEU A C 1
ATOM 819 O O . LEU A 1 100 ? 1.160 5.263 -8.031 1.00 96.25 100 LEU A O 1
ATOM 823 N N . LEU A 1 101 ? 0.465 6.338 -6.185 1.00 96.19 101 LEU A N 1
ATOM 824 C CA . LEU A 1 101 ? -0.958 6.089 -6.399 1.00 96.19 101 LEU A CA 1
ATOM 825 C C . LEU A 1 101 ? -1.502 6.877 -7.600 1.00 96.19 101 LEU A C 1
ATOM 827 O O . LEU A 1 101 ? -2.290 6.332 -8.369 1.00 96.19 101 LEU A O 1
ATOM 831 N N . ASP A 1 102 ? -1.076 8.122 -7.806 1.00 93.56 102 ASP A N 1
ATOM 832 C CA . ASP A 1 102 ? -1.502 8.937 -8.953 1.00 93.56 102 ASP A CA 1
ATOM 833 C C . ASP A 1 102 ? -0.931 8.398 -10.282 1.00 93.56 102 ASP A C 1
ATOM 835 O O . ASP A 1 102 ? -1.622 8.282 -11.298 1.00 93.56 102 ASP A O 1
ATOM 839 N N . HIS A 1 103 ? 0.316 7.924 -10.256 1.00 93.69 103 HIS A N 1
ATOM 840 C CA . HIS A 1 103 ? 0.992 7.337 -11.414 1.00 93.69 103 HIS A CA 1
ATOM 841 C C . HIS A 1 103 ? 0.642 5.862 -11.691 1.00 93.69 103 HIS A C 1
ATOM 843 O O . HIS A 1 103 ? 1.272 5.241 -12.551 1.00 93.69 103 HIS A O 1
ATOM 849 N N . HIS A 1 104 ? -0.371 5.295 -11.022 1.00 96.12 104 HIS A N 1
ATOM 850 C CA . HIS A 1 104 ? -0.801 3.897 -11.196 1.00 96.12 104 HIS A CA 1
ATOM 851 C C . HIS A 1 104 ? 0.336 2.896 -10.945 1.00 96.12 104 HIS A C 1
ATOM 853 O O . HIS A 1 104 ? 0.592 1.976 -11.728 1.00 96.12 104 HIS A O 1
ATOM 859 N N . ARG A 1 105 ? 1.094 3.133 -9.875 1.00 96.38 105 ARG A N 1
ATOM 860 C CA . ARG A 1 105 ? 2.254 2.328 -9.453 1.00 96.38 105 ARG A CA 1
ATOM 861 C C . ARG A 1 105 ? 2.118 1.827 -8.024 1.00 96.38 105 ARG A C 1
ATOM 863 O O . ARG A 1 105 ? 2.994 1.119 -7.539 1.00 96.38 105 ARG A O 1
ATOM 870 N N . ALA A 1 106 ? 0.994 2.137 -7.390 1.00 98.06 106 ALA A N 1
ATOM 871 C CA . ALA A 1 106 ? 0.584 1.582 -6.121 1.00 98.06 106 ALA A CA 1
ATOM 872 C C . ALA A 1 106 ? -0.933 1.376 -6.058 1.00 98.06 106 ALA A C 1
ATOM 874 O O . ALA A 1 106 ? -1.691 1.897 -6.879 1.00 98.06 106 ALA A O 1
ATOM 875 N N . ILE A 1 107 ? -1.370 0.620 -5.057 1.00 98.31 107 ILE A N 1
ATOM 876 C CA . ILE A 1 107 ? -2.773 0.378 -4.728 1.00 98.31 107 ILE A CA 1
ATOM 877 C C . ILE A 1 107 ? -2.984 0.485 -3.225 1.00 98.31 107 ILE A C 1
ATOM 879 O O . ILE A 1 107 ? -2.192 -0.036 -2.444 1.00 98.31 107 ILE A O 1
ATOM 883 N N . ILE A 1 108 ? -4.102 1.083 -2.822 1.00 98.31 108 ILE A N 1
ATOM 884 C CA . ILE A 1 108 ? -4.626 0.905 -1.469 1.00 98.31 108 ILE A CA 1
ATOM 885 C C . ILE A 1 108 ? -5.371 -0.430 -1.452 1.00 98.31 108 ILE A C 1
ATOM 887 O O . ILE A 1 108 ? -6.463 -0.557 -2.026 1.00 98.31 108 ILE A O 1
ATOM 891 N N . ALA A 1 109 ? -4.747 -1.453 -0.870 1.00 97.38 109 ALA A N 1
ATOM 892 C CA . ALA A 1 109 ? -5.206 -2.828 -0.993 1.00 97.38 109 ALA A CA 1
ATOM 893 C C . ALA A 1 109 ? -6.307 -3.130 0.029 1.00 97.38 109 ALA A C 1
ATOM 895 O O . ALA A 1 109 ? -6.084 -3.185 1.237 1.00 97.38 109 ALA A O 1
ATO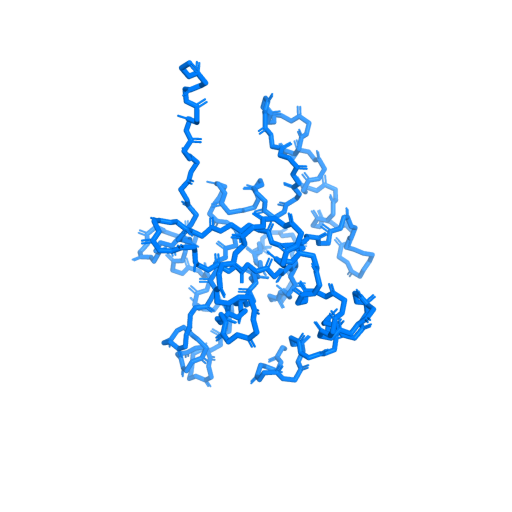M 896 N N . VAL A 1 110 ? -7.523 -3.378 -0.455 1.00 96.12 110 VAL A N 1
ATOM 897 C CA . VAL A 1 110 ? -8.630 -3.802 0.407 1.00 96.12 110 VAL A CA 1
ATOM 898 C C . VAL A 1 110 ? -8.620 -5.318 0.588 1.00 96.12 110 VAL A C 1
ATOM 900 O O . VAL A 1 110 ? -7.925 -6.058 -0.109 1.00 96.12 110 VAL A O 1
ATOM 903 N N . LYS A 1 111 ? -9.466 -5.826 1.491 1.00 94.44 111 LYS A N 1
ATOM 904 C CA . LYS A 1 111 ? -9.569 -7.263 1.805 1.00 94.44 111 LYS A CA 1
ATOM 905 C C . LYS A 1 111 ? -9.712 -8.169 0.578 1.00 94.44 111 LYS A C 1
ATOM 907 O O . LYS A 1 111 ? -9.237 -9.303 0.597 1.00 94.44 111 LYS A O 1
ATOM 912 N N . ARG A 1 112 ? -10.383 -7.696 -0.476 1.00 94.94 112 ARG A N 1
ATOM 913 C CA . ARG A 1 112 ? -10.509 -8.438 -1.735 1.00 94.94 112 ARG A CA 1
ATOM 914 C C . ARG A 1 112 ? -9.168 -8.561 -2.460 1.00 94.94 112 ARG A C 1
ATOM 916 O O . ARG A 1 112 ? -8.852 -9.667 -2.878 1.00 94.94 112 ARG A O 1
ATOM 923 N N . ASP A 1 113 ? -8.397 -7.480 -2.565 1.00 96.38 113 ASP A N 1
ATOM 924 C CA . ASP A 1 113 ? -7.102 -7.498 -3.254 1.00 96.38 113 ASP A CA 1
ATOM 925 C C . ASP A 1 113 ? -6.114 -8.389 -2.514 1.00 96.38 113 ASP A C 1
ATOM 927 O O . ASP A 1 113 ? -5.480 -9.227 -3.133 1.00 96.38 113 ASP A O 1
ATOM 931 N N . MET A 1 114 ? -6.062 -8.307 -1.181 1.00 95.38 114 MET A N 1
ATOM 932 C CA . MET A 1 114 ? -5.192 -9.178 -0.383 1.00 95.38 114 MET A CA 1
ATOM 933 C C . MET A 1 114 ? -5.507 -10.665 -0.614 1.00 95.38 114 MET A C 1
ATOM 935 O O . MET A 1 114 ? -4.607 -11.478 -0.804 1.00 95.38 114 MET A O 1
ATOM 939 N N . LYS A 1 115 ? -6.795 -11.035 -0.674 1.00 95.12 115 LYS A N 1
ATOM 940 C CA . LYS A 1 115 ? -7.217 -12.413 -0.992 1.00 95.12 115 LYS A CA 1
ATOM 941 C C . LYS A 1 115 ? -6.865 -12.842 -2.413 1.00 95.12 115 LYS A C 1
ATOM 943 O O . LYS A 1 115 ? -6.700 -14.032 -2.667 1.00 95.12 115 LYS A O 1
ATOM 948 N N . GLU A 1 116 ? -6.848 -11.902 -3.343 1.00 96.50 116 GLU A N 1
ATOM 949 C CA . GLU A 1 116 ? -6.555 -12.148 -4.748 1.00 96.50 116 GLU A CA 1
ATOM 950 C C . GLU A 1 116 ? -5.048 -12.255 -4.984 1.00 96.50 116 GLU A C 1
ATOM 952 O O . GLU A 1 116 ? -4.611 -13.216 -5.609 1.00 96.50 116 GLU A O 1
ATOM 957 N N . ALA A 1 117 ? -4.251 -11.382 -4.365 1.00 95.88 117 ALA A N 1
ATOM 958 C CA . ALA A 1 117 ? -2.793 -11.439 -4.357 1.00 95.88 117 ALA A CA 1
ATOM 959 C C . ALA A 1 117 ? -2.262 -12.771 -3.803 1.00 95.88 117 ALA A C 1
ATOM 961 O O . ALA A 1 117 ? -1.284 -13.292 -4.323 1.00 95.88 117 ALA A O 1
ATOM 962 N N . ILE A 1 118 ? -2.939 -13.390 -2.825 1.00 94.88 118 ILE A N 1
ATOM 963 C CA . ILE A 1 118 ? -2.595 -14.750 -2.357 1.00 94.88 118 ILE A CA 1
ATOM 964 C C . ILE A 1 118 ? -2.696 -15.789 -3.489 1.00 94.88 118 ILE A C 1
ATOM 966 O O . ILE A 1 118 ? -1.972 -16.780 -3.485 1.00 94.88 118 ILE A O 1
ATOM 970 N N . LYS A 1 119 ? -3.603 -15.589 -4.453 1.00 95.81 119 LYS A N 1
ATOM 971 C CA . LYS A 1 119 ? -3.838 -16.531 -5.556 1.00 95.81 119 LYS A CA 1
ATOM 972 C C . LYS A 1 119 ? -2.935 -16.277 -6.757 1.00 95.81 119 LYS A C 1
ATOM 974 O O . LYS A 1 119 ? -2.484 -17.241 -7.363 1.00 95.81 119 LYS A O 1
ATOM 979 N N . ILE A 1 120 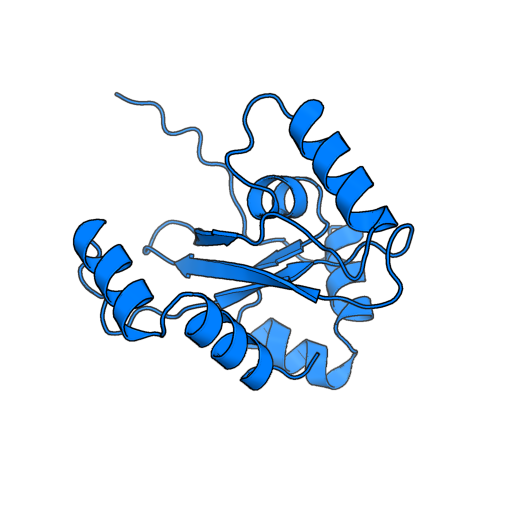? -2.740 -15.010 -7.128 1.00 96.56 120 ILE A N 1
ATOM 980 C CA . ILE A 1 120 ? -2.063 -14.632 -8.383 1.00 96.56 120 ILE A CA 1
ATOM 981 C C . ILE A 1 120 ? -0.694 -13.970 -8.179 1.00 96.56 120 ILE A C 1
ATOM 983 O O . ILE A 1 120 ? 0.040 -13.803 -9.146 1.00 96.56 120 ILE A O 1
ATOM 987 N N . GLY A 1 121 ? -0.335 -13.613 -6.945 1.00 97.06 121 GLY A N 1
ATOM 988 C CA . GLY A 1 121 ? 0.843 -12.803 -6.626 1.00 97.06 121 GLY A CA 1
ATOM 989 C C . GLY A 1 121 ? 0.555 -11.298 -6.642 1.00 97.06 121 GLY A C 1
ATOM 990 O O . GLY A 1 121 ? -0.386 -10.826 -7.286 1.00 97.06 121 GLY A O 1
ATOM 991 N N . TRP A 1 122 ? 1.370 -10.527 -5.919 1.00 97.56 122 TRP A N 1
ATOM 992 C CA . TRP A 1 122 ? 1.213 -9.070 -5.837 1.00 97.56 122 TRP A CA 1
ATOM 993 C C . TRP A 1 122 ? 1.594 -8.376 -7.142 1.00 97.56 122 TRP A C 1
ATOM 995 O O . TRP A 1 122 ? 0.927 -7.430 -7.547 1.00 97.56 122 TRP A O 1
ATOM 1005 N N . GLU A 1 123 ? 2.610 -8.878 -7.832 1.00 97.44 123 GLU A N 1
ATOM 1006 C CA . GLU A 1 123 ? 3.121 -8.339 -9.090 1.00 97.44 123 GLU A CA 1
ATOM 1007 C C . GLU A 1 123 ? 2.073 -8.455 -10.205 1.00 97.44 123 GLU A C 1
ATOM 1009 O O . GLU A 1 123 ? 1.847 -7.507 -10.962 1.00 97.44 123 GLU A O 1
ATOM 1014 N N . ALA A 1 124 ? 1.369 -9.591 -10.272 1.00 97.12 124 ALA A N 1
ATOM 1015 C CA . ALA A 1 124 ? 0.275 -9.796 -11.218 1.00 97.12 124 ALA A CA 1
ATOM 1016 C C . ALA A 1 124 ? -0.917 -8.880 -10.905 1.00 97.12 124 ALA A C 1
ATOM 1018 O O . ALA A 1 124 ? -1.456 -8.241 -11.807 1.00 97.12 124 ALA A O 1
ATOM 1019 N N . LEU A 1 125 ? -1.287 -8.756 -9.625 1.00 97.75 125 LEU A N 1
ATOM 1020 C CA . LEU A 1 125 ? -2.362 -7.859 -9.202 1.00 97.75 125 LEU A CA 1
ATOM 1021 C C . LEU A 1 125 ? -2.029 -6.390 -9.503 1.00 97.75 125 LEU A C 1
ATOM 1023 O O . LEU A 1 125 ? -2.872 -5.657 -10.015 1.00 97.75 125 LEU A O 1
ATOM 1027 N N . LEU A 1 126 ? -0.803 -5.951 -9.220 1.00 97.88 126 LEU A N 1
ATOM 1028 C CA . LEU A 1 126 ? -0.361 -4.582 -9.493 1.00 97.88 126 LEU A CA 1
ATOM 1029 C C . LEU A 1 126 ? -0.152 -4.313 -10.982 1.00 97.88 126 LEU A C 1
ATOM 1031 O O . LEU A 1 126 ? -0.311 -3.176 -11.415 1.00 97.88 126 LEU A O 1
ATOM 1035 N N . SER A 1 127 ? 0.104 -5.338 -11.793 1.00 97.44 127 SER A N 1
ATOM 1036 C CA . SER A 1 127 ? 0.078 -5.190 -13.251 1.00 97.44 127 SER A CA 1
ATOM 1037 C C . SER A 1 127 ? -1.306 -4.744 -13.735 1.00 97.44 127 SER A C 1
ATOM 1039 O O . SER A 1 127 ? -1.399 -3.849 -14.570 1.00 97.44 127 SER A O 1
ATOM 1041 N N . GLU A 1 128 ? -2.399 -5.260 -13.160 1.00 97.81 128 GLU A N 1
ATOM 1042 C CA . GLU A 1 128 ? -3.753 -4.777 -13.484 1.00 97.81 128 GLU A CA 1
ATOM 1043 C C . GLU A 1 128 ? -3.956 -3.300 -13.127 1.00 97.81 128 GLU A C 1
ATOM 1045 O O . GLU A 1 128 ? -4.694 -2.595 -13.816 1.00 97.81 128 GLU A O 1
ATOM 1050 N N . VAL A 1 129 ? -3.298 -2.824 -12.068 1.00 97.44 129 VAL A N 1
ATOM 1051 C CA . VAL A 1 129 ? -3.321 -1.413 -11.663 1.00 97.44 129 VAL A CA 1
ATOM 1052 C C . VAL A 1 129 ? -2.562 -0.555 -12.668 1.00 97.44 129 VAL A C 1
ATOM 1054 O O . VAL A 1 129 ? -3.093 0.442 -13.151 1.00 97.44 129 VAL A O 1
ATOM 1057 N N . ILE A 1 130 ? -1.358 -0.989 -13.049 1.00 97.00 130 ILE A N 1
ATOM 1058 C CA . ILE A 1 130 ? -0.509 -0.332 -14.052 1.00 97.00 130 ILE A CA 1
ATOM 1059 C C . ILE A 1 130 ? -1.234 -0.196 -15.398 1.00 97.00 130 ILE A C 1
ATOM 1061 O O . ILE A 1 130 ? -1.102 0.830 -16.064 1.00 97.00 130 ILE A O 1
ATOM 1065 N N . TYR A 1 131 ? -2.015 -1.207 -15.792 1.00 96.31 131 TYR A N 1
ATOM 1066 C CA . TYR A 1 131 ? -2.790 -1.208 -17.036 1.00 96.31 131 TYR A CA 1
ATOM 1067 C C . TYR A 1 131 ? -4.195 -0.592 -16.906 1.00 96.31 131 TYR A C 1
ATOM 1069 O O . TYR A 1 131 ? -4.966 -0.633 -17.863 1.00 96.31 131 TYR A O 1
ATOM 1077 N N . GLY A 1 132 ? -4.547 -0.023 -15.747 1.00 93.56 132 GLY A N 1
ATOM 1078 C CA . GLY A 1 132 ? -5.829 0.659 -15.528 1.00 93.56 132 GLY A CA 1
ATOM 1079 C C . GLY A 1 132 ? -7.054 -0.262 -15.463 1.00 93.56 132 GLY A C 1
ATOM 1080 O O . GLY A 1 132 ? -8.186 0.213 -15.498 1.00 93.56 132 GLY A O 1
ATOM 1081 N N . ILE A 1 133 ? -6.852 -1.577 -15.356 1.00 95.81 133 ILE A N 1
ATOM 1082 C CA . ILE A 1 133 ? -7.920 -2.573 -15.177 1.00 95.81 133 ILE A CA 1
ATOM 1083 C C . ILE A 1 133 ? -8.446 -2.522 -13.736 1.00 95.81 133 ILE A C 1
ATOM 1085 O O . ILE A 1 133 ? -9.637 -2.723 -13.487 1.00 95.81 133 ILE A O 1
ATOM 1089 N N . ARG A 1 134 ? -7.557 -2.223 -12.781 1.00 95.31 134 ARG A N 1
ATOM 1090 C CA . ARG A 1 134 ? -7.860 -2.114 -11.352 1.00 95.31 134 ARG A CA 1
ATOM 1091 C C . ARG A 1 134 ? -7.579 -0.692 -10.853 1.00 95.31 134 ARG A C 1
ATOM 1093 O O . ARG A 1 134 ? -6.506 -0.164 -11.126 1.00 95.31 134 ARG A O 1
ATOM 1100 N N . PRO A 1 135 ? -8.499 -0.058 -10.104 1.00 95.06 135 PRO A N 1
ATOM 1101 C CA . PRO A 1 135 ? -8.268 1.285 -9.586 1.00 95.06 135 PRO A CA 1
ATOM 1102 C C . PRO A 1 135 ? -7.268 1.269 -8.425 1.00 95.06 135 PRO A C 1
ATOM 1104 O O . PRO A 1 135 ? -7.263 0.347 -7.609 1.00 95.06 135 PRO A O 1
ATOM 1107 N N . THR A 1 136 ? -6.504 2.351 -8.281 1.00 94.62 136 THR A N 1
ATOM 1108 C CA . THR A 1 136 ? -5.601 2.573 -7.135 1.00 94.62 136 THR A CA 1
ATOM 1109 C C . THR A 1 136 ? -6.361 2.860 -5.835 1.00 94.62 136 THR A C 1
ATOM 1111 O O . THR A 1 136 ? -5.824 2.667 -4.746 1.00 94.62 136 THR A O 1
ATOM 1114 N N . ARG A 1 137 ? -7.636 3.273 -5.961 1.00 92.56 137 ARG A N 1
ATOM 1115 C CA . ARG A 1 137 ? -8.549 3.770 -4.906 1.00 92.56 137 ARG A CA 1
ATOM 1116 C C . ARG A 1 137 ? -8.132 5.088 -4.270 1.00 92.56 137 ARG A C 1
ATOM 1118 O O . ARG A 1 137 ? -8.792 5.553 -3.346 1.00 92.56 137 ARG A O 1
ATOM 1125 N N . TYR A 1 138 ? -7.096 5.707 -4.808 1.00 89.06 138 TYR A N 1
ATOM 1126 C CA . TYR A 1 138 ? -6.744 7.067 -4.480 1.00 89.06 138 TYR A CA 1
ATOM 1127 C C . TYR A 1 138 ? -7.541 8.026 -5.363 1.00 89.06 138 TYR A C 1
ATOM 1129 O O . TYR A 1 138 ? -7.617 7.852 -6.580 1.00 89.06 138 TYR A O 1
ATOM 1137 N N . GLN A 1 139 ? -8.161 9.025 -4.745 1.00 81.69 139 GLN A N 1
ATOM 1138 C CA . GLN A 1 139 ? -8.786 10.138 -5.446 1.00 81.69 139 GLN A CA 1
ATOM 1139 C C . GLN A 1 139 ? -8.203 11.420 -4.875 1.00 81.69 139 GLN A C 1
ATOM 1141 O O . GLN A 1 139 ? -8.367 11.712 -3.693 1.00 81.69 139 GLN A O 1
ATOM 1146 N N . LYS A 1 140 ? -7.537 12.205 -5.721 1.00 67.00 140 LYS A N 1
ATOM 1147 C CA . LYS A 1 140 ? -7.090 13.537 -5.334 1.00 67.00 140 LYS A CA 1
ATOM 1148 C C . LYS A 1 140 ? -8.305 14.455 -5.284 1.00 67.00 140 LYS A C 1
ATOM 1150 O O . LYS A 1 140 ? -8.704 15.034 -6.293 1.00 67.00 140 LYS A O 1
ATOM 1155 N N . THR A 1 141 ? -8.936 14.588 -4.121 1.00 57.91 141 THR A N 1
ATOM 1156 C CA . THR A 1 141 ? -9.910 15.665 -3.939 1.00 57.91 141 THR A CA 1
ATOM 1157 C C . THR A 1 141 ? -9.160 16.986 -3.917 1.00 57.91 141 THR A C 1
ATOM 1159 O O . THR A 1 141 ? -8.398 17.256 -2.986 1.00 57.91 141 THR A O 1
ATOM 1162 N N . ASN A 1 142 ? -9.410 17.837 -4.912 1.00 46.59 142 ASN A N 1
ATOM 1163 C CA . ASN A 1 142 ? -9.161 19.264 -4.778 1.00 46.59 142 ASN A CA 1
ATOM 1164 C C . ASN A 1 142 ? -10.076 19.758 -3.653 1.00 46.59 142 ASN A C 1
ATOM 1166 O O . ASN A 1 142 ? -11.237 20.080 -3.902 1.00 46.59 142 ASN A O 1
ATOM 1170 N N . LYS A 1 143 ? -9.598 19.759 -2.403 1.00 41.31 143 LYS A N 1
ATOM 1171 C CA . LYS A 1 143 ? -10.277 20.485 -1.330 1.00 41.31 143 LYS A CA 1
ATOM 1172 C C . LYS A 1 143 ? -10.278 21.953 -1.753 1.00 41.31 143 LYS A C 1
ATOM 1174 O O . LYS A 1 143 ? -9.269 22.641 -1.630 1.00 41.31 143 LYS A O 1
ATOM 1179 N N . ILE A 1 144 ? -11.393 22.407 -2.320 1.00 36.81 144 ILE A N 1
ATOM 1180 C CA . ILE A 1 144 ? -11.691 23.829 -2.413 1.00 36.81 144 ILE A CA 1
ATOM 1181 C C . ILE A 1 144 ? -11.885 24.248 -0.961 1.00 36.81 144 ILE A C 1
ATOM 1183 O O . ILE A 1 144 ? -12.883 23.882 -0.343 1.00 36.81 144 ILE A O 1
ATOM 1187 N N . ASN A 1 145 ? -10.890 24.926 -0.395 1.00 35.03 145 ASN A N 1
ATOM 1188 C CA . ASN A 1 145 ? -11.085 25.643 0.855 1.00 35.03 145 ASN A CA 1
ATOM 1189 C C . ASN A 1 145 ? -12.118 26.736 0.554 1.00 35.03 145 ASN A C 1
ATOM 1191 O O . ASN A 1 145 ? -11.795 27.704 -0.136 1.00 35.03 145 ASN A O 1
ATOM 1195 N N . LEU A 1 146 ? -13.366 26.500 0.963 1.00 34.28 146 LEU A N 1
ATOM 1196 C CA . LEU A 1 146 ? -14.426 27.506 0.994 1.00 34.28 146 LEU A CA 1
ATOM 1197 C C . LEU A 1 146 ? -14.209 28.444 2.182 1.00 34.28 146 LEU A C 1
ATOM 1199 O O . LEU A 1 146 ? -13.834 27.931 3.262 1.00 34.28 146 LEU A O 1
#

Foldseek 3Di:
DDPPVLVQVVCVVVVHLVVLLVVCVVVVQPPSVPWDKFWKKFDDVVQDDAIDTFFIWTDSPPAIDTSDGHQADVVGVSVRVVLVVLVVVDPDDPGSSSSCLVQLGIARDDPVNSVVCVPVNPNVSSVCSNVVVDHSRDDPDPPPPD

Solvent-accessible surface area (backbone atoms only — not comparable to full-atom values): 8450 Å² total; per-residue (Å²): 133,54,84,67,59,56,53,53,53,52,33,48,77,63,66,25,62,68,47,55,34,49,52,36,43,76,74,64,42,90,54,31,92,72,59,64,78,27,47,25,39,32,46,47,80,96,42,40,95,66,48,46,81,39,33,34,26,35,68,81,86,85,51,57,44,78,77,44,55,49,90,74,39,84,96,34,58,61,35,37,55,51,51,52,49,49,56,72,71,41,94,79,59,91,45,56,47,55,43,31,32,74,68,34,30,22,31,60,44,48,77,67,49,57,62,44,26,75,75,65,35,57,59,56,53,46,47,33,26,56,72,66,78,36,80,28,68,68,68,89,73,81,77,75,85,124

Radius of gyration: 14.92 Å; Cα contacts (8 Å, |Δi|>4): 199; chains: 1; bounding box: 34×44×36 Å

pLDDT: mean 91.33, std 11.38, range [34.28, 98.44]

Secondary structure (DSSP, 8-state):
--TTHHHHHHHHHTT-HHHHHHHHHHTT-TTTTTPPEEEEEE--TTT-SS-EEEEEEEE-SSSEEEEEE----TT-HHHHHHHHHHHHH-SS-SSHHHHHHHTTSEEE--HHHHHHHHHH-HHHHHHHHHTTSS------------

Nearest PDB structures (foldseek):
  8eoi-assembly1_I  TM=4.673E-01  e=6.669E+00  Homo sapiens
  8auw-assembly1_A  TM=2.031E-01  e=2.148E+00  Homo sapiens
  8ato-assembly1_B  TM=2.207E-01  e=4.139E+00  Homo sapiens
  8atu-assembly1_A  TM=2.021E-01  e=3.461E+00  Homo sapiens